Protein AF-A0A2S8BP55-F1 (afdb_monomer_lite)

Radius of gyration: 17.62 Å; chains: 1; bounding box: 55×50×45 Å

Structure (mmCIF, N/CA/C/O backbone):
data_AF-A0A2S8BP55-F1
#
_entry.id   AF-A0A2S8BP55-F1
#
loop_
_atom_site.group_PDB
_atom_site.id
_atom_site.type_symbol
_atom_site.label_atom_id
_atom_site.label_alt_id
_atom_site.label_comp_id
_atom_site.label_asym_id
_atom_site.label_entity_id
_atom_site.label_seq_id
_atom_site.pdbx_PDB_ins_code
_atom_site.Cartn_x
_atom_site.Cartn_y
_atom_site.Cartn_z
_atom_site.occupancy
_atom_site.B_iso_or_equiv
_atom_site.auth_seq_id
_atom_site.auth_comp_id
_atom_site.auth_asym_id
_atom_site.auth_atom_id
_atom_site.pdbx_PDB_model_num
ATOM 1 N N . MET A 1 1 ? 3.136 11.930 -10.584 1.00 48.22 1 MET A N 1
ATOM 2 C CA . MET A 1 1 ? 4.493 11.580 -11.061 1.00 48.22 1 MET A CA 1
ATOM 3 C C . MET A 1 1 ? 4.688 10.072 -10.884 1.00 48.22 1 MET A C 1
ATOM 5 O O . MET A 1 1 ? 4.538 9.587 -9.773 1.00 48.22 1 MET A O 1
ATOM 9 N N . LEU A 1 2 ? 4.927 9.296 -11.947 1.00 57.56 2 LEU A N 1
ATOM 10 C CA . LEU A 1 2 ? 4.967 7.819 -11.903 1.00 57.56 2 LEU A CA 1
ATOM 11 C C . LEU A 1 2 ? 6.289 7.229 -11.356 1.00 57.56 2 LEU A C 1
ATOM 13 O O . LEU A 1 2 ? 6.543 6.043 -11.554 1.00 57.56 2 LEU A O 1
ATOM 17 N N . ALA A 1 3 ? 7.105 8.031 -10.662 1.00 56.50 3 ALA A N 1
ATOM 18 C CA . ALA A 1 3 ? 8.465 7.674 -10.245 1.00 56.50 3 ALA A CA 1
ATOM 19 C C . ALA A 1 3 ? 9.308 7.132 -11.422 1.00 56.50 3 ALA A C 1
ATOM 21 O O . ALA A 1 3 ? 9.816 6.024 -11.363 1.00 56.50 3 ALA A O 1
ATOM 22 N N . GLY A 1 4 ? 9.368 7.874 -12.535 1.00 52.47 4 GLY A N 1
ATOM 23 C CA . GLY A 1 4 ? 10.176 7.507 -13.709 1.00 52.47 4 GLY A CA 1
ATOM 24 C C . GLY A 1 4 ? 9.526 6.542 -14.711 1.00 52.47 4 GLY A C 1
ATOM 25 O O . GLY A 1 4 ? 10.042 6.394 -15.816 1.00 52.47 4 GLY A O 1
ATOM 26 N N . LEU A 1 5 ? 8.369 5.934 -14.406 1.00 53.12 5 LEU A N 1
ATOM 27 C CA . LEU A 1 5 ? 7.711 5.038 -15.368 1.00 53.12 5 LEU A CA 1
ATOM 28 C C . LEU A 1 5 ? 7.072 5.826 -16.515 1.00 53.12 5 LEU A C 1
ATOM 30 O O . LEU A 1 5 ? 6.027 6.450 -16.344 1.00 53.12 5 LEU A O 1
ATOM 34 N N . GLN A 1 6 ? 7.683 5.723 -17.691 1.00 55.44 6 GLN A N 1
ATOM 35 C CA . GLN A 1 6 ? 7.101 6.145 -18.964 1.00 55.44 6 GLN A CA 1
ATOM 36 C C . GLN A 1 6 ? 6.059 5.112 -19.447 1.00 55.44 6 GLN A C 1
ATOM 38 O O . GLN A 1 6 ? 6.427 3.943 -19.643 1.00 55.44 6 GLN A O 1
ATOM 43 N N . PRO A 1 7 ? 4.771 5.484 -19.597 1.00 56.44 7 PRO A N 1
ATOM 44 C CA . PRO A 1 7 ? 3.680 4.574 -19.968 1.00 56.44 7 PRO A CA 1
ATOM 45 C C . PRO A 1 7 ? 3.935 3.763 -21.247 1.00 56.44 7 PRO A C 1
ATOM 47 O O . PRO A 1 7 ? 3.605 2.577 -21.309 1.00 56.44 7 PRO A O 1
ATOM 50 N N . GLU A 1 8 ? 4.577 4.376 -22.239 1.00 48.97 8 GLU A N 1
ATOM 51 C CA . GLU A 1 8 ? 4.916 3.810 -23.547 1.00 48.97 8 GLU A CA 1
ATOM 52 C C . GLU A 1 8 ? 5.856 2.592 -23.469 1.00 48.97 8 GLU A C 1
ATOM 54 O O . GLU A 1 8 ? 5.838 1.724 -24.349 1.00 48.97 8 GLU A O 1
ATOM 59 N N . HIS A 1 9 ? 6.621 2.462 -22.380 1.00 53.53 9 HIS A N 1
ATOM 60 C CA . HIS A 1 9 ? 7.614 1.400 -22.185 1.00 53.53 9 HIS A CA 1
ATOM 61 C C . HIS A 1 9 ? 7.166 0.303 -21.210 1.00 53.53 9 HIS A C 1
ATOM 63 O O . HIS A 1 9 ? 7.935 -0.612 -20.892 1.00 53.53 9 HIS A O 1
ATOM 69 N N . ILE A 1 10 ? 5.910 0.339 -20.754 1.00 57.50 10 ILE A N 1
ATOM 70 C CA . ILE A 1 10 ? 5.362 -0.655 -19.830 1.00 57.50 10 ILE A CA 1
ATOM 71 C C . ILE A 1 10 ? 4.846 -1.865 -20.616 1.00 57.50 10 ILE A C 1
ATOM 73 O O . ILE A 1 10 ? 3.867 -1.798 -21.359 1.00 57.50 10 ILE A O 1
ATOM 77 N N . ARG A 1 11 ? 5.472 -3.031 -20.416 1.00 56.06 11 ARG A N 1
ATOM 78 C CA . ARG A 1 11 ? 4.932 -4.312 -20.903 1.00 56.06 11 ARG A CA 1
ATOM 79 C C . ARG A 1 11 ? 4.302 -5.082 -19.737 1.00 56.06 11 ARG A C 1
ATOM 81 O O . ARG A 1 11 ? 5.044 -5.546 -18.861 1.00 56.06 11 ARG A O 1
ATOM 88 N N . PRO A 1 12 ? 2.967 -5.268 -19.706 1.00 54.12 12 PRO A N 1
ATOM 89 C CA . PRO A 1 12 ? 2.321 -6.039 -18.653 1.00 54.12 12 PRO A CA 1
ATOM 90 C C . PRO A 1 12 ? 2.771 -7.501 -18.725 1.00 54.12 12 PRO A C 1
ATOM 92 O O . PRO A 1 12 ? 2.648 -8.173 -19.751 1.00 54.12 12 PRO A O 1
ATOM 95 N N . ARG A 1 13 ? 3.315 -8.024 -17.622 1.00 54.38 13 ARG A N 1
ATOM 96 C CA . ARG A 1 13 ? 3.523 -9.462 -17.431 1.00 54.38 13 ARG A CA 1
ATOM 97 C C . ARG A 1 13 ? 2.650 -9.936 -16.285 1.00 54.38 13 ARG A C 1
ATOM 99 O O . ARG A 1 13 ? 2.398 -9.217 -15.324 1.00 54.38 13 ARG A O 1
ATOM 106 N N . ARG A 1 14 ? 2.267 -11.212 -16.344 1.00 52.66 14 ARG A N 1
ATOM 107 C CA . ARG A 1 14 ? 1.368 -11.865 -15.381 1.00 52.66 14 ARG A CA 1
ATOM 108 C C . ARG A 1 14 ? 1.779 -11.700 -13.911 1.00 52.66 14 ARG A C 1
ATOM 110 O O . ARG A 1 14 ? 0.945 -11.913 -13.055 1.00 52.66 14 ARG A O 1
ATOM 117 N N . ARG A 1 15 ? 3.030 -11.359 -13.580 1.00 53.94 15 ARG A N 1
ATOM 118 C CA . ARG A 1 15 ? 3.512 -11.220 -12.188 1.00 53.94 15 ARG A CA 1
ATOM 119 C C . ARG A 1 15 ? 4.195 -9.883 -11.861 1.00 53.94 15 ARG A C 1
ATOM 121 O O . ARG A 1 15 ? 4.590 -9.717 -10.717 1.00 53.94 15 ARG A O 1
ATOM 128 N N . ARG A 1 16 ? 4.417 -8.997 -12.842 1.00 52.88 16 ARG A N 1
ATOM 129 C CA . ARG A 1 16 ? 5.233 -7.769 -12.705 1.00 52.88 16 ARG A CA 1
ATOM 130 C C . ARG A 1 16 ? 5.084 -6.870 -13.928 1.00 52.88 16 ARG A C 1
ATOM 132 O O . ARG A 1 16 ? 4.740 -7.368 -15.002 1.00 52.88 16 ARG A O 1
ATOM 139 N N . LEU A 1 17 ? 5.404 -5.590 -13.794 1.00 56.81 17 LEU A N 1
ATOM 140 C CA . LEU A 1 17 ? 5.648 -4.731 -14.951 1.00 56.81 17 LEU A CA 1
ATOM 141 C C . LEU A 1 17 ? 7.149 -4.738 -15.240 1.00 56.81 17 LEU A C 1
ATOM 143 O O . LEU A 1 17 ? 7.968 -4.688 -14.324 1.00 56.81 17 LEU A O 1
ATOM 147 N N . LYS A 1 18 ? 7.511 -4.874 -16.515 1.00 56.75 18 LYS A N 1
ATOM 148 C CA . LYS A 1 18 ? 8.896 -4.720 -16.958 1.00 56.75 18 LYS A CA 1
ATOM 149 C C . LYS A 1 18 ? 9.006 -3.379 -17.661 1.00 56.75 18 LYS A C 1
ATOM 151 O O . LYS A 1 18 ? 8.308 -3.185 -18.658 1.00 56.75 18 LYS A O 1
ATOM 156 N N . HIS A 1 19 ? 9.876 -2.521 -17.151 1.00 56.41 19 HIS A N 1
ATOM 157 C CA . HIS A 1 19 ? 10.266 -1.281 -17.794 1.00 56.41 19 HIS A CA 1
ATOM 158 C C . HIS A 1 19 ? 11.581 -1.538 -18.547 1.00 56.41 19 HIS A C 1
ATOM 160 O O . HIS A 1 19 ? 12.533 -2.099 -18.002 1.00 56.41 19 HIS A O 1
ATOM 166 N N . LYS A 1 20 ? 11.609 -1.245 -19.849 1.00 50.84 20 LYS A N 1
ATOM 167 C CA . LYS A 1 20 ? 12.850 -1.229 -20.633 1.00 50.84 20 LYS A CA 1
ATOM 168 C C . LYS A 1 20 ? 13.208 0.235 -20.843 1.00 50.84 20 LYS A C 1
ATOM 170 O O . LYS A 1 20 ? 12.456 0.913 -21.536 1.00 50.84 20 LYS A O 1
ATOM 175 N N . GLN A 1 21 ? 14.321 0.691 -20.278 1.00 52.72 21 GLN A N 1
ATOM 176 C CA . GLN A 1 21 ? 14.893 1.961 -20.708 1.00 52.72 21 GLN A CA 1
ATOM 177 C C . GLN A 1 21 ? 15.523 1.787 -22.108 1.00 52.72 21 GLN A C 1
ATOM 179 O O . GLN A 1 21 ? 15.933 0.668 -22.443 1.00 52.72 21 GLN A O 1
ATOM 184 N N . PRO A 1 22 ? 15.543 2.838 -22.951 1.00 48.44 22 PRO A N 1
ATOM 185 C CA . PRO A 1 22 ? 16.148 2.799 -24.288 1.00 48.44 22 PRO A CA 1
ATOM 186 C C . PRO A 1 22 ? 17.640 2.431 -24.271 1.00 48.44 22 PRO A C 1
ATOM 188 O O . PRO A 1 22 ? 18.124 1.815 -25.216 1.00 48.44 22 PRO A O 1
ATOM 191 N N . GLU A 1 23 ? 18.330 2.739 -23.171 1.00 51.16 23 GLU A N 1
ATOM 192 C CA . GLU A 1 23 ? 19.735 2.438 -22.902 1.00 51.16 23 GLU A CA 1
ATOM 193 C C . GLU A 1 23 ? 19.869 2.071 -21.407 1.00 51.16 23 GLU A C 1
ATOM 195 O O . GLU A 1 23 ? 19.280 2.749 -20.566 1.00 51.16 23 GLU A O 1
ATOM 200 N N . GLY A 1 24 ? 20.554 0.967 -21.070 1.00 55.16 24 GLY A N 1
ATOM 201 C CA . GLY A 1 24 ? 20.751 0.502 -19.682 1.00 55.16 24 GLY A CA 1
ATOM 202 C C . GLY A 1 24 ? 20.038 -0.802 -19.272 1.00 55.16 24 GLY A C 1
ATOM 203 O O . GLY A 1 24 ? 19.414 -1.505 -20.077 1.00 55.16 24 GLY A O 1
ATOM 204 N N . ASP A 1 25 ? 20.179 -1.154 -17.989 1.00 58.84 25 ASP A N 1
ATOM 205 C CA . ASP A 1 25 ? 19.665 -2.395 -17.400 1.00 58.84 25 ASP A CA 1
ATOM 206 C C . ASP A 1 25 ? 18.129 -2.426 -17.272 1.00 58.84 25 ASP A C 1
ATOM 208 O O . ASP A 1 25 ? 17.429 -1.415 -17.258 1.00 58.84 25 ASP A O 1
ATOM 212 N N . LYS A 1 26 ? 17.561 -3.636 -17.204 1.00 65.94 26 LYS A N 1
ATOM 213 C CA . LYS A 1 26 ? 16.104 -3.843 -17.115 1.00 65.94 26 LYS A CA 1
ATOM 214 C C . LYS A 1 26 ? 15.605 -3.476 -15.718 1.00 65.94 26 LYS A C 1
ATOM 216 O O . LYS A 1 26 ? 16.005 -4.116 -14.754 1.00 65.94 26 LYS A O 1
ATOM 221 N N . GLU A 1 27 ? 14.629 -2.580 -15.634 1.00 72.31 27 GLU A N 1
ATOM 222 C CA . GLU A 1 27 ? 13.957 -2.246 -14.379 1.00 72.31 27 GLU A CA 1
ATOM 223 C C . GLU A 1 27 ? 12.649 -3.043 -14.221 1.00 72.31 27 GLU A C 1
ATOM 225 O O . GLU A 1 27 ? 11.853 -3.237 -15.155 1.00 72.31 27 GLU A O 1
ATOM 230 N N . PHE A 1 28 ? 12.437 -3.568 -13.021 1.00 76.50 28 PHE A N 1
ATOM 231 C CA . PHE A 1 28 ? 11.275 -4.349 -12.635 1.00 76.50 28 PHE A CA 1
ATOM 232 C C . PHE A 1 28 ? 10.455 -3.580 -11.617 1.00 76.50 28 PHE A C 1
ATOM 234 O O . PHE A 1 28 ? 10.975 -3.142 -10.599 1.00 76.50 28 PHE A O 1
ATOM 241 N N . VAL A 1 29 ? 9.147 -3.513 -11.853 1.00 81.12 29 VAL A N 1
ATOM 242 C CA . VAL A 1 29 ? 8.201 -2.944 -10.896 1.00 81.12 29 VAL A CA 1
ATOM 243 C C . VAL A 1 29 ? 7.313 -4.050 -10.362 1.00 81.12 29 VAL A C 1
ATOM 245 O O . VAL A 1 29 ? 6.661 -4.772 -11.133 1.00 81.12 29 VAL A O 1
ATOM 248 N N . THR A 1 30 ? 7.291 -4.180 -9.039 1.00 84.44 30 THR A N 1
ATOM 249 C CA . THR A 1 30 ? 6.433 -5.139 -8.343 1.00 84.44 30 THR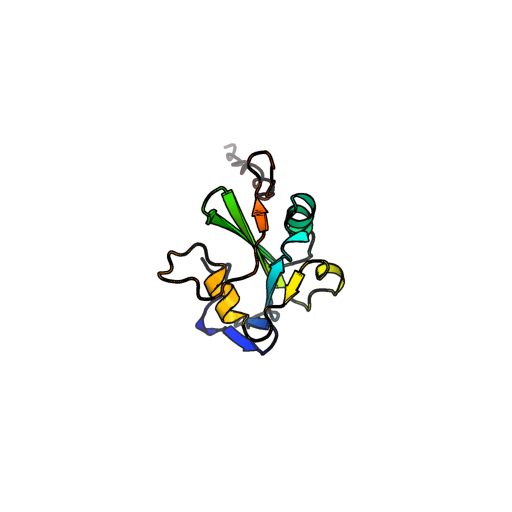 A CA 1
ATOM 250 C C . THR A 1 30 ? 5.649 -4.436 -7.243 1.00 84.44 30 THR A C 1
ATOM 252 O O . THR A 1 30 ? 6.228 -3.861 -6.327 1.00 84.44 30 THR A O 1
ATOM 255 N N . SER A 1 31 ? 4.325 -4.506 -7.342 1.00 86.75 31 SER A N 1
ATOM 256 C CA . SER A 1 31 ? 3.374 -3.985 -6.367 1.00 86.75 31 SER A CA 1
ATOM 257 C C . SER A 1 31 ? 2.792 -5.101 -5.504 1.00 86.75 31 SER A C 1
ATOM 259 O O . SER A 1 31 ? 2.394 -6.165 -6.011 1.00 86.75 31 SER A O 1
ATOM 261 N N . PHE A 1 32 ? 2.685 -4.807 -4.216 1.00 88.94 32 PHE A N 1
ATOM 262 C CA . PHE A 1 32 ? 2.096 -5.643 -3.182 1.00 88.94 32 PHE A CA 1
ATOM 263 C C . PHE A 1 32 ? 1.056 -4.839 -2.403 1.00 88.94 32 PHE A C 1
ATOM 265 O O . PHE A 1 32 ? 1.089 -3.608 -2.394 1.00 88.94 32 PHE A O 1
ATOM 272 N N . TRP A 1 33 ? 0.140 -5.547 -1.754 1.00 91.31 33 TRP A N 1
ATOM 273 C CA . TRP A 1 33 ? -0.677 -4.995 -0.677 1.00 91.31 33 TRP A CA 1
ATOM 274 C C . TRP A 1 33 ? -0.282 -5.670 0.638 1.00 91.31 33 TRP A C 1
ATOM 276 O O . TRP A 1 33 ? 0.113 -6.838 0.628 1.00 91.31 33 TRP A O 1
ATOM 286 N N . VAL A 1 34 ? -0.340 -4.931 1.739 1.00 92.44 34 VAL A N 1
ATOM 287 C CA . VAL A 1 34 ? 0.035 -5.428 3.071 1.00 92.44 34 VAL A CA 1
ATOM 288 C C . VAL A 1 34 ? -1.169 -6.146 3.680 1.00 92.44 34 VAL A C 1
ATOM 290 O O . VAL A 1 34 ? -2.274 -5.604 3.639 1.00 92.44 34 VAL A O 1
ATOM 293 N N . SER A 1 35 ? -0.993 -7.366 4.200 1.00 92.75 35 SER A N 1
ATOM 294 C CA . SER A 1 35 ? -2.066 -8.076 4.916 1.00 92.75 35 SER A CA 1
ATOM 295 C C . SER A 1 35 ? -2.621 -7.197 6.038 1.00 92.75 35 SER A C 1
ATOM 297 O O . SER A 1 35 ? -1.830 -6.513 6.679 1.00 92.75 35 SER A O 1
ATOM 299 N N . PRO A 1 36 ? -3.923 -7.242 6.374 1.00 94.06 36 PRO A N 1
ATOM 300 C CA . PRO A 1 36 ? -4.480 -6.309 7.349 1.00 94.06 36 PRO A CA 1
ATOM 301 C C . PRO A 1 36 ? -3.831 -6.450 8.730 1.00 94.06 36 PRO A C 1
ATOM 303 O O . PRO A 1 36 ? -3.547 -5.445 9.370 1.00 94.06 36 PRO A O 1
ATOM 306 N N . SER A 1 37 ? -3.523 -7.682 9.149 1.00 93.44 37 SER A N 1
ATOM 307 C CA . SER A 1 37 ? -2.816 -7.985 10.403 1.00 93.44 37 SER A CA 1
ATOM 308 C C . SER A 1 37 ? -1.388 -7.444 10.454 1.00 93.44 37 SER A C 1
ATOM 310 O O . SER A 1 37 ? -0.878 -7.203 11.540 1.00 93.44 37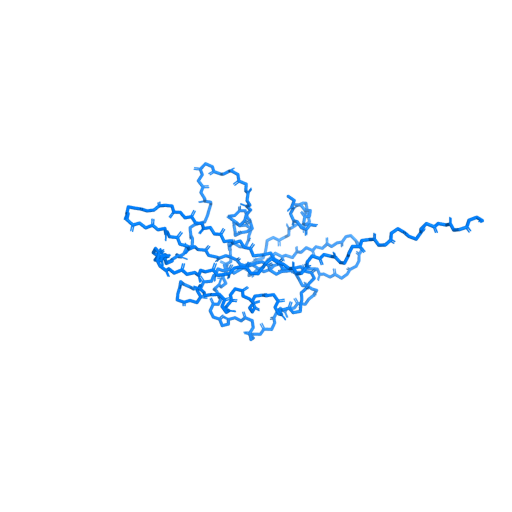 SER A O 1
ATOM 312 N N . ASP A 1 38 ? -0.771 -7.245 9.291 1.00 93.69 38 ASP A N 1
ATOM 313 C CA . ASP A 1 38 ? 0.613 -6.799 9.147 1.00 93.69 38 ASP A CA 1
ATOM 314 C C . ASP A 1 38 ? 0.685 -5.291 8.846 1.00 93.69 38 ASP A C 1
ATOM 316 O O . ASP A 1 38 ? 1.757 -4.745 8.616 1.00 93.69 38 ASP A O 1
ATOM 320 N N . ILE A 1 39 ? -0.443 -4.567 8.849 1.00 93.81 39 ILE A N 1
ATOM 321 C CA . ILE A 1 39 ? -0.423 -3.100 8.802 1.00 93.81 39 ILE A CA 1
ATOM 322 C C . ILE A 1 39 ? -0.062 -2.614 10.204 1.00 93.81 39 ILE A C 1
ATOM 324 O O . ILE A 1 39 ? -0.944 -2.349 11.013 1.00 93.81 39 ILE A O 1
ATOM 328 N N . THR A 1 40 ? 1.229 -2.534 10.505 1.00 93.12 40 THR A N 1
ATOM 329 C CA . THR A 1 40 ? 1.769 -2.043 11.781 1.00 93.12 40 THR A CA 1
ATOM 330 C C . THR A 1 40 ? 2.873 -1.025 11.519 1.00 93.12 40 THR A C 1
ATOM 332 O O . THR A 1 40 ? 3.465 -1.029 10.439 1.00 93.12 40 THR A O 1
ATOM 335 N N . SER A 1 41 ? 3.176 -0.166 12.495 1.00 92.69 41 SER A N 1
ATOM 336 C CA . SER A 1 41 ? 4.270 0.811 12.382 1.00 92.69 41 SER A CA 1
ATOM 337 C C . SER A 1 41 ? 5.608 0.133 12.065 1.00 92.69 41 SER A C 1
ATOM 339 O O . SER A 1 41 ? 6.344 0.600 11.204 1.00 92.69 41 SER A O 1
ATOM 341 N N . GLU A 1 42 ? 5.880 -1.012 12.699 1.00 90.88 42 GLU A N 1
ATOM 342 C CA . GLU A 1 42 ? 7.083 -1.816 12.464 1.00 90.88 42 GLU A CA 1
ATOM 343 C C . GLU A 1 42 ? 7.142 -2.335 11.024 1.00 90.88 42 GLU A C 1
ATOM 345 O O . GLU A 1 42 ? 8.143 -2.158 10.334 1.00 90.88 42 GLU A O 1
ATOM 350 N N . THR A 1 43 ? 6.054 -2.932 10.530 1.00 90.81 43 THR A N 1
ATOM 351 C CA . THR A 1 43 ? 6.024 -3.433 9.153 1.00 90.81 43 THR A CA 1
ATOM 352 C C . THR A 1 43 ? 6.171 -2.296 8.148 1.00 90.81 43 THR A C 1
ATOM 354 O O . THR A 1 43 ? 6.887 -2.457 7.165 1.00 90.81 43 THR A O 1
ATOM 357 N N . LEU A 1 44 ? 5.520 -1.149 8.378 1.00 91.06 44 LEU A N 1
ATOM 358 C CA . LEU A 1 44 ? 5.614 0.016 7.493 1.00 91.06 44 LEU A CA 1
ATOM 359 C C . LEU A 1 44 ? 7.018 0.633 7.467 1.00 91.06 44 LEU A C 1
ATOM 361 O O . LEU A 1 44 ? 7.402 1.172 6.429 1.00 91.06 44 LEU A O 1
ATOM 365 N N . ASP A 1 45 ? 7.775 0.529 8.559 1.00 89.69 45 ASP A N 1
ATOM 366 C CA . ASP A 1 45 ? 9.192 0.898 8.618 1.00 89.69 45 ASP A CA 1
ATOM 367 C C . ASP A 1 45 ? 10.062 -0.076 7.812 1.00 89.69 45 ASP A C 1
ATOM 369 O O . ASP A 1 45 ? 10.758 0.330 6.880 1.00 89.69 45 ASP A O 1
ATOM 373 N N . GLN A 1 46 ? 9.887 -1.380 8.037 1.00 88.56 46 GLN A N 1
ATOM 374 C CA . GLN A 1 46 ? 10.617 -2.437 7.325 1.00 88.56 46 GLN A CA 1
ATOM 375 C C . GLN A 1 46 ? 10.392 -2.431 5.803 1.00 88.56 46 GLN A C 1
ATOM 377 O O . GLN A 1 46 ? 11.214 -2.950 5.042 1.00 88.56 46 GLN A O 1
ATOM 382 N N . LEU A 1 47 ? 9.298 -1.831 5.308 1.00 88.69 47 LEU A N 1
ATOM 383 C CA . LEU A 1 47 ? 9.067 -1.684 3.866 1.00 88.69 47 LEU A CA 1
ATOM 384 C C . LEU A 1 47 ? 10.212 -0.949 3.158 1.00 88.69 47 LEU A C 1
ATOM 386 O O . LEU A 1 47 ? 10.428 -1.201 1.968 1.00 88.69 47 LEU A O 1
ATOM 390 N N . TRP A 1 48 ? 10.923 -0.062 3.855 1.00 86.69 48 TRP A N 1
ATOM 391 C CA . TRP A 1 48 ? 12.002 0.751 3.296 1.00 86.69 48 TRP A CA 1
ATOM 392 C C . TRP A 1 48 ? 13.362 0.042 3.264 1.00 86.69 48 TRP A C 1
ATOM 394 O O . TRP A 1 48 ? 14.219 0.454 2.486 1.00 86.69 48 TRP A O 1
ATOM 404 N N . ASP A 1 49 ? 13.535 -1.061 3.998 1.00 85.25 49 ASP A N 1
ATOM 405 C CA . ASP A 1 49 ? 14.811 -1.794 4.113 1.00 85.25 49 ASP A CA 1
ATOM 406 C C . ASP A 1 49 ? 15.191 -2.584 2.850 1.00 85.25 49 ASP A C 1
ATOM 408 O O . ASP A 1 49 ? 16.291 -3.130 2.722 1.00 85.25 49 ASP A O 1
ATOM 412 N N . SER A 1 50 ? 14.267 -2.690 1.895 1.00 82.00 50 SER A N 1
ATOM 413 C CA . SER A 1 50 ? 14.494 -3.439 0.664 1.00 82.00 50 SER A CA 1
ATOM 414 C C . SER A 1 50 ? 15.456 -2.703 -0.272 1.00 82.00 50 SER A C 1
ATOM 416 O O . SER A 1 50 ? 15.151 -1.607 -0.742 1.00 82.00 50 SER A O 1
ATOM 418 N N . ASP A 1 51 ? 16.558 -3.369 -0.636 1.00 80.06 51 ASP A N 1
ATOM 419 C CA . ASP A 1 51 ? 17.519 -2.912 -1.651 1.00 80.06 51 ASP A CA 1
ATOM 420 C C . ASP A 1 51 ? 16.843 -2.766 -3.028 1.00 80.06 51 ASP A C 1
ATOM 422 O O . ASP A 1 51 ? 16.624 -3.733 -3.772 1.00 80.06 51 ASP A O 1
ATOM 426 N N . THR A 1 52 ? 16.401 -1.543 -3.310 1.00 82.94 52 THR A N 1
ATOM 427 C CA . THR A 1 52 ? 15.536 -1.180 -4.432 1.00 82.94 52 THR A CA 1
ATOM 428 C C . THR A 1 52 ? 15.923 0.199 -4.952 1.00 82.94 52 THR A C 1
ATOM 430 O O . THR A 1 52 ? 16.393 1.053 -4.208 1.00 82.94 52 THR A O 1
ATOM 433 N N . THR A 1 53 ? 15.732 0.431 -6.251 1.00 83.38 53 THR A N 1
ATOM 434 C CA . THR A 1 53 ? 16.021 1.732 -6.874 1.00 83.38 53 THR A CA 1
ATOM 435 C C . THR A 1 53 ? 15.017 2.796 -6.443 1.00 83.38 53 THR A C 1
ATOM 437 O O . THR A 1 53 ? 15.361 3.971 -6.351 1.00 83.38 53 THR A O 1
ATOM 440 N N . ALA A 1 54 ? 13.777 2.389 -6.164 1.00 84.88 54 ALA A N 1
ATOM 441 C CA . ALA A 1 54 ? 12.766 3.234 -5.548 1.00 84.88 54 ALA A CA 1
ATOM 442 C C . ALA A 1 54 ? 11.716 2.393 -4.812 1.00 84.88 54 ALA A C 1
ATOM 444 O O . ALA A 1 54 ? 11.205 1.402 -5.347 1.00 84.88 54 ALA A O 1
ATOM 445 N N . THR A 1 55 ? 11.309 2.872 -3.639 1.00 87.62 55 THR A N 1
ATOM 446 C CA . THR A 1 55 ? 10.178 2.344 -2.871 1.00 87.62 55 THR A CA 1
ATOM 447 C C . THR A 1 55 ? 9.076 3.388 -2.828 1.00 87.62 55 THR A C 1
ATOM 449 O O . THR A 1 55 ? 9.313 4.563 -2.563 1.00 87.62 55 THR A O 1
ATOM 452 N N . VAL A 1 56 ? 7.851 2.970 -3.126 1.00 88.12 56 VAL A N 1
ATOM 453 C CA . VAL A 1 56 ? 6.663 3.813 -3.004 1.00 88.12 56 VAL A CA 1
ATOM 454 C C . VAL A 1 56 ? 5.675 3.103 -2.104 1.00 88.12 56 VAL A C 1
ATOM 456 O O . VAL A 1 56 ? 5.102 2.089 -2.501 1.00 88.12 56 VAL A O 1
ATOM 459 N N . VAL A 1 57 ? 5.470 3.656 -0.915 1.00 89.50 57 VAL A N 1
ATOM 460 C CA . VAL A 1 57 ? 4.434 3.224 0.021 1.00 89.50 57 VAL A CA 1
ATOM 461 C C . VAL A 1 57 ? 3.209 4.109 -0.171 1.00 89.50 57 VAL A C 1
ATOM 463 O O . VAL A 1 57 ? 3.307 5.324 -0.335 1.00 89.50 57 VAL A O 1
ATOM 466 N N . THR A 1 58 ? 2.034 3.497 -0.203 1.00 89.94 58 THR A N 1
ATOM 467 C CA . THR A 1 58 ? 0.758 4.209 -0.242 1.00 89.94 58 THR A CA 1
ATOM 468 C C . THR A 1 58 ? -0.073 3.720 0.920 1.00 89.94 58 THR A C 1
ATOM 470 O O . THR A 1 58 ? -0.387 2.536 0.982 1.00 89.94 58 THR A O 1
ATOM 473 N N . VAL A 1 59 ? -0.443 4.628 1.817 1.00 90.62 59 VAL A N 1
ATOM 474 C CA . VAL A 1 59 ? -1.384 4.361 2.906 1.00 90.62 59 VAL A CA 1
ATOM 475 C C . VAL A 1 59 ? -2.679 5.082 2.578 1.00 90.62 59 VAL A C 1
ATOM 477 O O . VAL A 1 59 ? -2.673 6.258 2.212 1.00 90.62 59 VAL A O 1
ATOM 480 N N . ARG A 1 60 ? -3.795 4.364 2.656 1.00 90.88 60 ARG A N 1
ATOM 481 C CA . ARG A 1 60 ? -5.126 4.908 2.407 1.00 90.88 60 ARG A CA 1
ATOM 482 C C . ARG A 1 60 ? -5.956 4.761 3.664 1.00 90.88 60 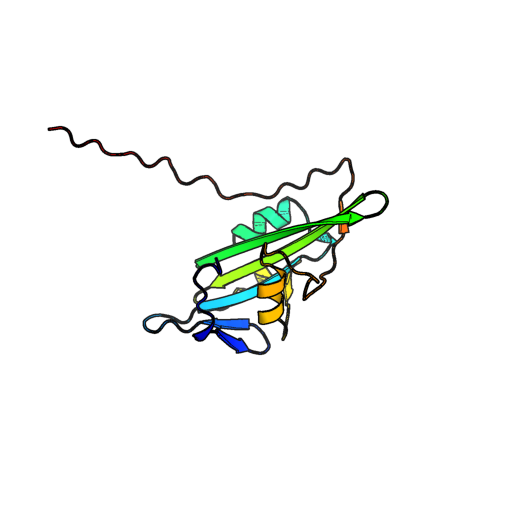ARG A C 1
ATOM 484 O O . ARG A 1 60 ? -6.109 3.656 4.177 1.00 90.88 60 ARG A O 1
ATOM 491 N N . LEU A 1 61 ? -6.530 5.882 4.076 1.00 90.38 61 LEU A N 1
ATOM 492 C CA . LEU A 1 61 ? -7.485 5.980 5.166 1.00 90.38 61 LEU A CA 1
ATOM 493 C C . LEU A 1 61 ? -8.870 6.210 4.563 1.00 90.38 61 LEU A C 1
ATOM 495 O O . LEU A 1 61 ? -9.049 7.113 3.741 1.00 90.38 61 LEU A O 1
ATOM 499 N N . ILE A 1 62 ? -9.832 5.365 4.922 1.00 88.56 62 ILE A N 1
ATOM 500 C CA . ILE A 1 62 ? -11.221 5.472 4.473 1.00 88.56 62 ILE A CA 1
ATOM 501 C C . ILE A 1 62 ? -12.107 5.612 5.712 1.00 88.56 62 ILE A C 1
ATOM 503 O O . ILE A 1 62 ? -12.131 4.694 6.532 1.00 88.56 62 ILE A O 1
ATOM 507 N N . PRO A 1 63 ? -12.871 6.707 5.857 1.00 89.25 63 PRO A N 1
ATOM 508 C CA . PRO A 1 63 ? -13.808 6.826 6.965 1.00 89.25 63 PRO A CA 1
ATOM 509 C C . PRO A 1 63 ? -14.911 5.764 6.844 1.00 89.25 63 PRO A C 1
ATOM 511 O O . PRO A 1 63 ? -15.510 5.575 5.779 1.00 89.25 63 PRO A O 1
ATOM 514 N N . ARG A 1 64 ? -15.198 5.075 7.949 1.00 86.50 64 ARG A N 1
ATOM 515 C CA . ARG A 1 64 ? -16.299 4.118 8.109 1.00 86.50 64 ARG A CA 1
ATOM 516 C C . ARG A 1 64 ? -17.210 4.581 9.247 1.00 86.50 64 ARG A C 1
ATOM 518 O O . ARG A 1 64 ? -16.884 5.489 10.006 1.00 86.50 64 ARG A O 1
ATOM 525 N N . ARG A 1 65 ? -18.402 3.987 9.362 1.00 83.31 65 ARG A N 1
ATOM 526 C CA . ARG A 1 65 ? -19.294 4.290 10.491 1.00 83.31 65 ARG A CA 1
ATOM 527 C C . ARG A 1 65 ? -18.645 3.769 11.776 1.00 83.31 65 ARG A C 1
ATOM 529 O O . ARG A 1 65 ? -18.593 2.560 11.955 1.00 83.31 65 ARG A O 1
ATOM 536 N N . GLY A 1 66 ? -18.174 4.677 12.631 1.00 80.00 66 GLY A N 1
ATOM 537 C CA . GLY A 1 66 ? -17.555 4.342 13.918 1.00 80.00 66 GLY A CA 1
ATOM 538 C C . GLY A 1 66 ? -16.049 4.066 13.870 1.00 80.00 66 GLY A C 1
ATOM 539 O O . GLY A 1 66 ? -15.540 3.455 14.799 1.00 80.00 66 GLY A O 1
ATOM 540 N N . GLY A 1 67 ? -15.342 4.473 12.807 1.00 87.62 67 GLY A N 1
ATOM 541 C CA . GLY A 1 67 ? -13.887 4.325 12.754 1.00 87.62 67 GLY A CA 1
ATOM 542 C C . GLY A 1 67 ? -13.264 4.684 11.408 1.00 87.62 67 GLY A C 1
ATOM 543 O O . GLY A 1 67 ? -13.932 5.177 10.494 1.00 87.62 67 GLY A O 1
ATOM 544 N N . THR A 1 68 ? -11.969 4.409 11.281 1.00 92.69 68 THR A N 1
ATOM 545 C CA . THR A 1 68 ? -11.208 4.590 10.040 1.00 92.69 68 THR A CA 1
ATOM 546 C C . THR A 1 68 ? -10.668 3.245 9.586 1.00 92.69 68 THR A C 1
ATOM 548 O O . THR A 1 68 ? -9.992 2.568 10.343 1.00 92.69 68 THR A O 1
ATOM 551 N N . GLU A 1 69 ? -10.924 2.857 8.342 1.00 93.31 69 GLU A N 1
ATOM 552 C CA . GLU A 1 69 ? -10.279 1.690 7.740 1.00 93.31 69 GLU A CA 1
ATOM 553 C C . GLU A 1 69 ? -8.941 2.117 7.130 1.00 93.31 69 GLU A C 1
ATOM 555 O O . GLU A 1 69 ? -8.885 3.064 6.337 1.00 93.31 69 GLU A O 1
ATOM 560 N N . VAL A 1 70 ? -7.869 1.403 7.470 1.00 94.12 70 VAL A N 1
ATOM 561 C CA . VAL A 1 70 ? -6.535 1.586 6.900 1.00 94.12 70 VAL A CA 1
ATOM 562 C C . VAL A 1 70 ? -6.181 0.435 5.963 1.00 94.12 70 VAL A C 1
ATOM 564 O O . VAL A 1 70 ? -6.358 -0.741 6.277 1.00 94.12 70 VAL A O 1
ATOM 567 N N . SER A 1 71 ? -5.651 0.782 4.792 1.00 93.31 71 SER A N 1
ATOM 568 C CA . SER A 1 71 ? -5.081 -0.159 3.822 1.00 93.31 71 SER A CA 1
ATOM 569 C C . SER A 1 71 ? -3.746 0.366 3.300 1.00 93.31 71 SER A C 1
ATOM 571 O O . SER A 1 71 ? -3.547 1.579 3.194 1.00 93.31 71 SER A O 1
ATOM 573 N N . ALA A 1 72 ? -2.828 -0.544 2.970 1.00 92.31 72 ALA A N 1
ATOM 574 C CA . ALA A 1 72 ? -1.485 -0.183 2.535 1.00 92.31 72 ALA A CA 1
ATOM 575 C C . ALA A 1 72 ? -1.030 -0.961 1.292 1.00 92.31 72 ALA A C 1
ATOM 577 O O . ALA A 1 72 ? -1.294 -2.157 1.128 1.00 92.31 72 ALA A O 1
ATOM 578 N N . TRP A 1 73 ? -0.298 -0.262 0.427 1.00 91.88 73 TRP A N 1
ATOM 579 C CA . TRP A 1 73 ? 0.400 -0.802 -0.734 1.00 91.88 73 TRP A CA 1
ATOM 580 C C . TRP A 1 73 ? 1.875 -0.455 -0.650 1.00 91.88 73 TRP A C 1
ATOM 582 O O . TRP A 1 73 ? 2.243 0.625 -0.190 1.00 91.88 73 TRP A O 1
ATOM 592 N N . VAL A 1 74 ? 2.701 -1.323 -1.221 1.00 89.94 74 VAL A N 1
ATOM 593 C CA . VAL A 1 74 ? 4.095 -1.009 -1.516 1.00 89.94 74 VAL A CA 1
ATOM 594 C C . VAL A 1 74 ? 4.405 -1.352 -2.961 1.00 89.94 74 VAL A C 1
ATOM 596 O O . VAL A 1 74 ? 3.952 -2.364 -3.507 1.00 89.94 74 VAL A O 1
ATOM 599 N N . ARG A 1 75 ? 5.167 -0.482 -3.609 1.00 88.88 75 ARG A N 1
ATOM 600 C CA . ARG A 1 75 ? 5.681 -0.676 -4.956 1.00 88.88 75 ARG A CA 1
ATOM 601 C C . ARG A 1 75 ? 7.186 -0.503 -4.936 1.00 88.88 75 ARG A C 1
ATOM 603 O O . ARG A 1 75 ? 7.679 0.591 -4.687 1.00 88.88 75 ARG A 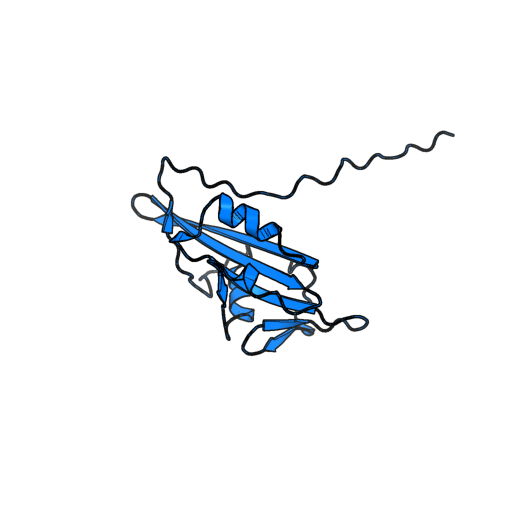O 1
ATOM 610 N N . TYR A 1 76 ? 7.867 -1.575 -5.299 1.00 87.19 76 TYR A N 1
ATOM 611 C CA . TYR A 1 76 ? 9.310 -1.611 -5.444 1.00 87.19 76 TYR A CA 1
ATOM 612 C C . TYR A 1 76 ? 9.704 -1.512 -6.909 1.00 87.19 76 TYR A C 1
ATOM 614 O O . TYR A 1 76 ? 9.114 -2.189 -7.763 1.00 87.19 76 TYR A O 1
ATOM 622 N N . HIS A 1 77 ? 10.720 -0.703 -7.167 1.00 86.31 77 HIS A N 1
ATOM 623 C CA . HIS A 1 77 ? 11.462 -0.647 -8.416 1.00 86.31 77 HIS A CA 1
ATOM 624 C C . HIS A 1 77 ? 12.828 -1.279 -8.170 1.00 86.31 77 HIS A C 1
ATOM 626 O O . HIS A 1 77 ? 13.485 -0.974 -7.180 1.00 86.31 77 HIS A O 1
ATOM 632 N N . SER A 1 78 ? 13.235 -2.227 -9.005 1.00 82.56 78 SER A N 1
ATOM 633 C CA . SER A 1 78 ? 14.495 -2.947 -8.812 1.00 82.56 78 SER A CA 1
ATOM 634 C C . SER A 1 78 ? 15.107 -3.356 -10.146 1.00 82.56 78 SER A C 1
ATOM 636 O O . SER A 1 78 ? 14.396 -3.724 -11.079 1.00 82.56 78 SER A O 1
ATOM 638 N N . SER A 1 79 ? 16.436 -3.376 -10.234 1.00 78.19 79 SER A N 1
ATOM 639 C CA . SER A 1 79 ? 17.174 -3.909 -11.394 1.00 78.19 79 SER A CA 1
ATOM 640 C C . SER A 1 79 ? 17.136 -5.447 -11.472 1.00 78.19 79 SER A C 1
ATOM 642 O O . SER A 1 79 ? 17.348 -6.048 -12.526 1.00 78.19 79 SER A O 1
ATOM 644 N N . GLY A 1 80 ? 16.809 -6.110 -10.356 1.00 74.25 80 GLY A N 1
ATOM 645 C CA . GLY A 1 80 ? 16.729 -7.566 -10.219 1.00 74.25 80 GLY A CA 1
ATOM 646 C C . GLY A 1 80 ? 15.376 -8.075 -9.716 1.00 74.25 80 GLY A C 1
ATOM 647 O O . GLY A 1 80 ? 14.413 -7.327 -9.546 1.00 74.25 80 GLY A O 1
ATOM 648 N N . ARG A 1 81 ? 15.278 -9.389 -9.474 1.00 69.75 81 ARG A N 1
ATOM 649 C CA . ARG A 1 81 ? 14.112 -9.980 -8.793 1.00 69.75 81 ARG A CA 1
ATOM 650 C C . ARG A 1 81 ? 14.249 -9.730 -7.293 1.00 69.75 81 ARG A C 1
ATOM 652 O O . ARG A 1 81 ? 15.265 -10.108 -6.724 1.00 69.75 81 ARG A O 1
ATOM 659 N N . LEU A 1 82 ? 13.202 -9.193 -6.669 1.00 75.12 82 LEU A N 1
ATOM 660 C CA . LEU A 1 82 ? 13.123 -9.085 -5.210 1.00 75.12 82 LEU A CA 1
ATOM 661 C C . LEU A 1 82 ? 13.297 -10.457 -4.554 1.00 75.12 82 LEU A C 1
ATOM 663 O O . LEU A 1 82 ? 12.726 -11.451 -5.035 1.00 75.12 82 LEU A O 1
ATOM 667 N N . ARG A 1 83 ? 14.061 -10.487 -3.460 1.00 72.94 83 ARG A N 1
ATOM 668 C CA . ARG A 1 83 ? 14.288 -11.700 -2.674 1.00 72.94 83 ARG A CA 1
ATOM 669 C C . ARG A 1 83 ? 12.995 -12.151 -1.975 1.00 72.94 83 ARG A C 1
ATOM 671 O O . ARG A 1 83 ? 12.002 -11.417 -1.968 1.00 72.94 83 ARG A O 1
ATOM 678 N N . LYS A 1 84 ? 12.954 -13.397 -1.490 1.00 66.94 84 LYS A N 1
ATOM 679 C CA . LYS A 1 84 ? 11.724 -13.975 -0.913 1.00 66.94 84 LYS A CA 1
ATOM 680 C C . LYS A 1 84 ? 11.403 -13.418 0.468 1.00 66.94 84 LYS A C 1
ATOM 682 O O . LYS A 1 84 ? 10.242 -13.396 0.853 1.00 66.94 84 LYS A O 1
ATOM 687 N N . GLU A 1 85 ? 12.425 -12.962 1.173 1.00 65.06 85 GLU A N 1
ATOM 688 C CA . GLU A 1 85 ? 12.369 -12.468 2.547 1.00 65.06 85 GLU A CA 1
ATOM 689 C C . GLU A 1 85 ? 11.543 -11.176 2.636 1.00 65.06 85 GLU A C 1
ATOM 691 O O . GLU A 1 85 ? 10.888 -10.933 3.638 1.00 65.06 85 GLU A O 1
ATOM 696 N N . VAL A 1 86 ? 11.443 -10.431 1.529 1.00 65.00 86 VAL A N 1
ATOM 697 C CA . VAL A 1 86 ? 10.583 -9.244 1.380 1.00 65.00 86 VAL A CA 1
ATOM 698 C C . VAL A 1 86 ? 9.083 -9.602 1.426 1.00 65.00 86 VAL A C 1
ATOM 700 O O . VAL A 1 86 ? 8.241 -8.721 1.386 1.00 65.00 86 VAL A O 1
ATOM 703 N N . TRP A 1 87 ? 8.689 -10.883 1.414 1.00 68.69 87 TRP A N 1
ATOM 704 C CA . TRP A 1 87 ? 7.282 -11.276 1.215 1.00 68.69 87 TRP A CA 1
ATOM 705 C C . TRP A 1 87 ? 6.489 -11.514 2.503 1.00 68.69 87 TRP A C 1
ATOM 707 O O . TRP A 1 87 ? 5.286 -11.756 2.404 1.00 68.69 87 TRP A O 1
ATOM 717 N N . ALA A 1 88 ? 7.115 -11.485 3.683 1.00 76.31 88 ALA A N 1
ATOM 718 C CA . ALA A 1 88 ? 6.383 -11.646 4.938 1.00 76.31 88 ALA A CA 1
ATOM 719 C C . ALA A 1 88 ? 5.346 -10.516 5.077 1.00 76.31 88 ALA A C 1
ATOM 721 O O . ALA A 1 88 ? 5.674 -9.345 4.930 1.00 76.31 88 ALA A O 1
ATOM 722 N N . GLY A 1 89 ? 4.073 -10.883 5.232 1.00 77.62 89 GLY A N 1
ATOM 723 C CA . GLY A 1 89 ? 2.951 -9.942 5.282 1.00 77.62 89 GLY A CA 1
ATOM 724 C C . GLY A 1 89 ? 2.628 -9.183 3.988 1.00 77.62 89 GLY A C 1
ATOM 725 O O . GLY A 1 89 ? 1.692 -8.382 3.962 1.00 77.62 89 GLY A O 1
ATOM 726 N N . LEU A 1 90 ? 3.334 -9.458 2.882 1.00 88.00 90 LEU A N 1
ATOM 727 C CA . LEU A 1 90 ? 3.092 -8.828 1.584 1.00 88.00 90 LEU A CA 1
ATOM 728 C C . LEU A 1 90 ? 2.427 -9.771 0.588 1.00 88.00 90 LEU A C 1
ATOM 730 O O . LEU A 1 90 ? 2.935 -10.828 0.207 1.00 88.00 90 LEU A O 1
ATOM 734 N N . ASN A 1 91 ? 1.324 -9.304 0.025 1.00 87.25 91 ASN A N 1
ATOM 735 C CA . ASN A 1 91 ? 0.519 -10.066 -0.905 1.00 87.25 91 ASN A CA 1
ATOM 736 C C . ASN A 1 91 ? 0.699 -9.560 -2.335 1.00 87.25 91 ASN A C 1
ATOM 738 O O . ASN A 1 91 ? 0.450 -8.400 -2.677 1.00 87.25 91 ASN A O 1
ATOM 742 N N . ARG A 1 92 ? 1.119 -10.465 -3.222 1.00 81.56 92 ARG A N 1
ATOM 743 C CA . ARG A 1 92 ? 1.369 -10.150 -4.634 1.00 81.56 92 ARG A CA 1
ATOM 744 C C . ARG A 1 92 ? 0.071 -9.881 -5.386 1.00 81.56 92 ARG A C 1
ATOM 746 O O . ARG A 1 92 ? -0.792 -10.749 -5.487 1.00 81.56 92 ARG A O 1
ATOM 753 N N . LEU A 1 93 ? 0.015 -8.758 -6.098 1.00 75.19 93 LEU A N 1
ATOM 754 C CA . LEU A 1 93 ? -1.070 -8.442 -7.036 1.00 75.19 93 LEU A CA 1
ATOM 755 C C . LEU A 1 93 ? -0.838 -9.107 -8.401 1.00 75.19 93 LEU A C 1
ATOM 757 O O . LEU A 1 93 ? -0.659 -8.442 -9.424 1.00 75.19 93 LEU A O 1
ATOM 761 N N . THR A 1 94 ? -0.751 -10.438 -8.421 1.00 68.69 94 THR A N 1
ATOM 762 C CA . THR A 1 94 ? -0.480 -11.224 -9.637 1.00 68.69 94 THR A CA 1
ATOM 763 C C . THR A 1 94 ? -1.544 -10.941 -10.705 1.00 68.69 94 THR A C 1
ATOM 765 O O . THR A 1 94 ? -2.736 -10.950 -10.432 1.00 68.69 94 THR A O 1
ATOM 768 N N . GLY A 1 95 ? -1.120 -10.640 -11.932 1.00 63.94 95 GLY A N 1
ATOM 769 C CA . GLY A 1 95 ? -1.985 -10.337 -13.077 1.00 63.94 95 GLY A CA 1
ATOM 770 C C . GLY A 1 95 ? -2.620 -8.946 -13.044 1.00 63.94 95 GLY A C 1
ATOM 771 O O . GLY A 1 95 ? -3.128 -8.496 -14.063 1.00 63.94 95 GLY A O 1
ATOM 772 N N . ARG A 1 96 ? -2.539 -8.244 -11.909 1.00 71.00 96 ARG A N 1
ATOM 773 C CA . ARG A 1 96 ? -3.176 -6.942 -11.665 1.00 71.00 96 ARG A CA 1
ATOM 774 C C . ARG A 1 96 ? -2.171 -5.819 -11.419 1.00 71.00 96 ARG A C 1
ATOM 776 O O . ARG A 1 96 ? -2.547 -4.766 -10.941 1.00 71.00 96 ARG A O 1
ATOM 783 N N . GLN A 1 97 ? -0.901 -6.019 -11.761 1.00 75.31 97 GLN A N 1
ATOM 784 C CA . GLN A 1 97 ? 0.186 -5.079 -11.455 1.00 75.31 97 GLN A CA 1
ATOM 785 C C . GLN A 1 97 ? -0.005 -3.685 -12.078 1.00 75.31 97 GLN A C 1
ATOM 787 O O . GLN A 1 97 ? 0.309 -2.693 -11.438 1.00 75.31 97 GLN A O 1
ATOM 792 N N . LEU A 1 98 ? -0.568 -3.588 -13.289 1.00 69.62 98 LEU A N 1
ATOM 793 C CA . LEU A 1 98 ? -0.886 -2.285 -13.893 1.00 69.62 98 LEU A CA 1
ATOM 794 C C . LEU A 1 98 ? -2.027 -1.580 -13.146 1.00 69.62 98 LEU A C 1
ATOM 796 O O . LEU A 1 98 ? -1.921 -0.405 -12.819 1.00 69.62 98 LEU A O 1
ATOM 800 N N . VAL A 1 99 ? -3.078 -2.332 -12.808 1.00 73.06 99 VAL A N 1
ATOM 801 C CA . VAL A 1 99 ? -4.222 -1.844 -12.022 1.00 73.06 99 VAL A CA 1
ATOM 802 C C . VAL A 1 99 ? -3.781 -1.443 -10.611 1.00 73.06 99 VAL A C 1
ATOM 804 O O . VAL A 1 99 ? -4.260 -0.451 -10.078 1.00 73.06 99 VAL A O 1
ATOM 807 N N . ALA A 1 100 ? -2.836 -2.182 -10.027 1.00 74.06 100 ALA A N 1
ATOM 808 C CA . ALA A 1 100 ? -2.240 -1.903 -8.728 1.00 74.06 100 ALA A CA 1
ATOM 809 C C . ALA A 1 100 ? -1.505 -0.565 -8.721 1.00 74.06 100 ALA A C 1
ATOM 811 O O . ALA A 1 100 ? -1.717 0.225 -7.811 1.00 74.06 100 ALA A O 1
ATOM 812 N N . VAL A 1 101 ? -0.700 -0.295 -9.757 1.00 72.88 101 VAL A N 1
ATOM 813 C CA . VAL A 1 101 ? -0.046 1.008 -9.919 1.00 72.88 101 VAL A CA 1
ATOM 814 C C . VAL A 1 101 ? -1.092 2.111 -9.993 1.00 72.88 101 VAL A C 1
ATOM 816 O O . VAL A 1 101 ? -0.985 3.074 -9.251 1.00 72.88 101 VAL A O 1
ATOM 819 N N . SER A 1 102 ? -2.127 1.967 -10.825 1.00 72.38 102 SER A N 1
ATOM 820 C CA . SER A 1 102 ? -3.197 2.969 -10.908 1.00 72.38 102 SER A CA 1
ATOM 821 C C . SER A 1 102 ? -3.932 3.165 -9.576 1.00 72.38 102 SER A C 1
ATOM 823 O O . SER A 1 102 ? -4.240 4.295 -9.219 1.00 72.38 102 SER A O 1
ATOM 825 N N . ALA A 1 103 ? -4.191 2.088 -8.829 1.00 75.25 103 ALA A N 1
ATOM 826 C CA . ALA A 1 103 ? -4.881 2.134 -7.538 1.00 75.25 103 ALA A CA 1
ATOM 827 C C . ALA A 1 103 ? -4.026 2.719 -6.402 1.00 75.25 103 ALA A C 1
ATOM 829 O O . ALA A 1 103 ? -4.581 3.250 -5.441 1.00 75.25 103 ALA A O 1
ATOM 830 N N . SER A 1 104 ? -2.698 2.619 -6.502 1.00 74.75 104 SER A N 1
ATOM 831 C CA . SER A 1 104 ? -1.758 3.171 -5.525 1.00 74.75 104 SER A CA 1
ATOM 832 C C . SER A 1 104 ? -1.364 4.621 -5.825 1.00 74.75 104 SER A C 1
ATOM 834 O O . SER A 1 104 ? -0.567 5.199 -5.096 1.00 74.75 104 SER A O 1
ATOM 836 N N . LEU A 1 105 ? -1.846 5.227 -6.914 1.00 76.81 105 LEU A N 1
ATOM 837 C CA . LEU A 1 105 ? -1.573 6.639 -7.174 1.00 76.81 105 LEU A CA 1
ATOM 838 C C . LEU A 1 105 ? -2.430 7.523 -6.257 1.00 76.81 105 LEU A C 1
ATOM 840 O O . LEU A 1 105 ? -3.632 7.275 -6.140 1.00 76.81 105 LEU A O 1
ATOM 844 N N . PRO A 1 106 ? -1.866 8.605 -5.686 1.00 70.81 106 PRO A N 1
ATOM 845 C CA . PRO A 1 106 ? -2.627 9.631 -4.976 1.00 70.81 106 PRO A CA 1
ATOM 846 C C . PRO A 1 106 ? -3.339 10.551 -5.984 1.00 70.81 106 PRO A C 1
ATOM 848 O O . PRO A 1 106 ? -3.152 11.764 -5.992 1.00 70.81 106 PRO A O 1
ATOM 851 N N . ALA A 1 107 ? -4.093 9.961 -6.909 1.00 71.00 107 ALA A N 1
ATOM 852 C CA . ALA A 1 107 ? -4.862 10.666 -7.921 1.00 71.00 107 ALA A CA 1
ATOM 853 C C . ALA A 1 107 ? -6.359 10.539 -7.594 1.00 71.00 107 ALA A C 1
ATOM 855 O O . ALA A 1 107 ? -6.806 9.437 -7.255 1.00 71.00 107 ALA A O 1
ATOM 856 N N . PRO A 1 108 ? -7.151 11.622 -7.713 1.00 63.00 108 PRO A N 1
ATOM 857 C CA . PRO A 1 108 ? -8.599 11.535 -7.595 1.00 63.00 108 PRO A CA 1
ATOM 858 C C . PRO A 1 108 ? -9.138 10.540 -8.627 1.00 63.00 108 PRO A C 1
ATOM 860 O O . PRO A 1 108 ? -8.941 10.707 -9.829 1.00 63.00 108 PRO A O 1
ATOM 863 N N . ALA A 1 109 ? -9.808 9.491 -8.161 1.00 63.81 109 ALA A N 1
ATOM 864 C CA . ALA A 1 109 ? -10.442 8.500 -9.016 1.00 63.81 109 ALA A CA 1
ATOM 865 C C . ALA A 1 109 ? -11.899 8.334 -8.587 1.00 63.81 109 ALA A C 1
ATOM 867 O O . ALA A 1 109 ? -12.176 8.107 -7.411 1.00 63.81 109 ALA A O 1
ATOM 868 N N . VAL A 1 110 ? -12.825 8.412 -9.550 1.00 60.88 110 VAL A N 1
ATOM 869 C CA . VAL A 1 110 ? -14.277 8.269 -9.319 1.00 60.88 110 VAL A CA 1
ATOM 870 C C . VAL A 1 110 ? -14.609 6.929 -8.647 1.00 60.88 110 VAL A C 1
ATOM 872 O O . VAL A 1 110 ? -15.545 6.837 -7.858 1.00 60.88 110 VAL A O 1
ATOM 875 N N . ARG A 1 111 ? -13.820 5.884 -8.926 1.00 62.41 111 ARG A N 1
ATOM 876 C CA . ARG A 1 111 ? -13.822 4.602 -8.210 1.00 62.41 111 ARG A CA 1
ATOM 877 C C . ARG A 1 111 ? -12.395 4.082 -8.114 1.00 62.41 111 ARG A C 1
ATOM 879 O O . ARG A 1 111 ? -11.653 4.169 -9.092 1.00 62.41 111 ARG A O 1
ATOM 886 N N . SER A 1 112 ? -12.019 3.513 -6.965 1.00 66.38 112 SER A N 1
ATOM 887 C CA . SER A 1 112 ? -10.728 2.825 -6.863 1.00 66.38 112 SER A CA 1
ATOM 888 C C . SER A 1 112 ? -10.739 1.618 -7.808 1.00 66.38 112 SER A C 1
ATOM 890 O O . SER A 1 112 ? -11.609 0.757 -7.664 1.00 66.38 112 SER A O 1
ATOM 892 N N .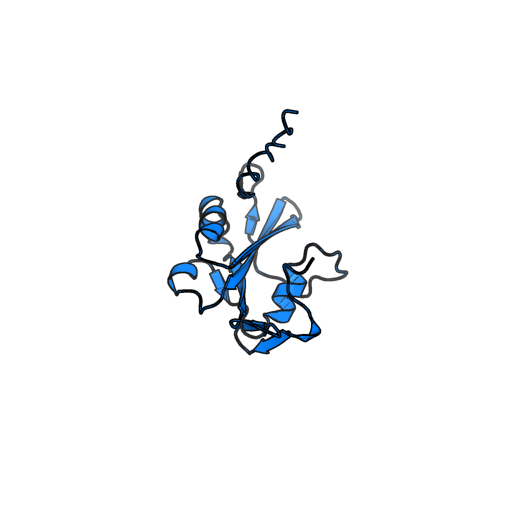 PRO A 1 113 ? -9.799 1.513 -8.762 1.00 68.94 113 PRO A N 1
ATOM 893 C CA . PRO A 1 113 ? -9.782 0.415 -9.727 1.00 68.94 113 PRO A CA 1
ATOM 894 C C . PRO A 1 113 ? -9.392 -0.928 -9.084 1.00 68.94 113 PRO A C 1
ATOM 896 O O . PRO A 1 113 ? -9.505 -1.982 -9.709 1.00 68.94 113 PRO A O 1
ATOM 899 N N . LEU A 1 114 ? -8.948 -0.897 -7.824 1.00 76.94 114 LEU A N 1
ATOM 900 C CA . LEU A 1 114 ? -8.673 -2.059 -6.996 1.00 76.94 114 LEU A CA 1
ATOM 901 C C . LEU A 1 114 ? -8.999 -1.727 -5.536 1.00 76.94 114 LEU A C 1
ATOM 903 O O . LEU A 1 114 ? -8.477 -0.759 -4.982 1.00 76.94 114 LEU A O 1
ATOM 907 N N . VAL A 1 115 ? -9.845 -2.545 -4.917 1.00 79.25 115 VAL A N 1
ATOM 908 C CA . VAL A 1 115 ? -10.026 -2.569 -3.462 1.00 79.25 115 VAL A CA 1
ATOM 909 C C . VAL A 1 115 ? -9.095 -3.646 -2.922 1.00 79.25 115 VAL A C 1
ATOM 911 O O . VAL A 1 115 ? -9.102 -4.770 -3.432 1.00 79.25 115 VAL A O 1
ATOM 914 N N . VAL A 1 116 ? -8.266 -3.295 -1.943 1.00 84.00 116 VAL A N 1
ATOM 915 C CA . VAL A 1 116 ? -7.462 -4.267 -1.194 1.00 84.00 116 VAL A CA 1
ATOM 916 C C . VAL A 1 116 ? -8.005 -4.361 0.226 1.00 84.00 116 VAL A C 1
ATOM 918 O O . VAL A 1 116 ? -8.592 -3.385 0.694 1.00 84.00 116 VAL A O 1
ATOM 921 N N . PRO A 1 117 ? -7.843 -5.510 0.897 1.00 88.94 117 PRO A N 1
ATOM 922 C CA . PRO A 1 117 ? -8.223 -5.638 2.295 1.00 88.94 117 PRO A CA 1
ATOM 923 C C . PRO A 1 117 ? -7.507 -4.599 3.164 1.00 88.94 117 PRO A C 1
ATOM 925 O O . PRO A 1 117 ? -6.311 -4.360 2.994 1.00 88.94 117 PRO A O 1
ATOM 928 N N . GLY A 1 118 ? -8.253 -4.007 4.088 1.00 90.69 118 GLY A N 1
ATOM 929 C CA . GLY A 1 118 ? -7.742 -3.164 5.161 1.00 90.69 118 GLY A CA 1
ATOM 930 C C . GLY A 1 118 ? -8.168 -3.704 6.523 1.00 90.69 118 GLY A C 1
ATOM 931 O O . GLY A 1 118 ? -8.867 -4.718 6.603 1.00 90.69 118 GLY A O 1
ATOM 932 N N . ARG A 1 119 ? -7.745 -3.028 7.588 1.00 94.31 119 ARG A N 1
ATOM 933 C CA . ARG A 1 119 ? -8.253 -3.242 8.950 1.00 94.31 119 ARG A CA 1
ATOM 934 C C . ARG A 1 119 ? -8.747 -1.930 9.534 1.00 94.31 119 ARG A C 1
ATOM 936 O O . ARG A 1 119 ? -8.356 -0.865 9.063 1.00 94.31 119 ARG A O 1
ATOM 943 N N . ASP A 1 120 ? -9.555 -2.013 10.579 1.00 93.88 120 ASP A N 1
ATOM 944 C CA . ASP A 1 120 ? -9.900 -0.834 11.360 1.00 93.88 120 ASP A CA 1
ATOM 945 C C . ASP A 1 120 ? -8.655 -0.308 12.092 1.00 93.88 120 ASP A C 1
ATOM 947 O O . ASP A 1 120 ? -7.852 -1.078 12.636 1.00 93.88 120 ASP A O 1
ATOM 951 N N . LEU A 1 121 ? -8.495 1.010 12.058 1.00 92.31 121 LEU A N 1
ATOM 952 C CA . LEU A 1 121 ? -7.574 1.788 12.870 1.00 92.31 121 LEU A CA 1
ATOM 953 C C . LEU A 1 121 ? -8.370 2.310 14.067 1.00 92.31 121 LEU A C 1
ATOM 955 O O . LEU A 1 121 ? -9.378 3.003 13.880 1.00 92.31 121 LEU A O 1
ATOM 959 N N . ARG A 1 122 ? -7.963 1.925 15.279 1.00 87.50 122 ARG A N 1
ATOM 960 C CA . ARG A 1 122 ? -8.672 2.322 16.506 1.00 87.50 122 ARG A CA 1
ATOM 961 C C . ARG A 1 122 ? -8.401 3.791 16.829 1.00 87.50 122 ARG A C 1
ATOM 963 O O . ARG A 1 122 ? -7.385 4.337 16.418 1.00 87.50 122 ARG A O 1
ATOM 970 N N . GLU A 1 123 ? -9.314 4.430 17.559 1.00 84.50 123 GLU A N 1
ATOM 971 C CA . GLU A 1 123 ? -9.186 5.854 17.914 1.00 84.50 123 GLU A CA 1
ATOM 972 C C . GLU A 1 123 ? -7.964 6.143 18.801 1.00 84.50 123 GLU A C 1
ATOM 974 O O . GLU A 1 123 ? -7.417 7.238 18.745 1.00 84.50 123 GLU A O 1
ATOM 979 N N . ASP A 1 124 ? -7.533 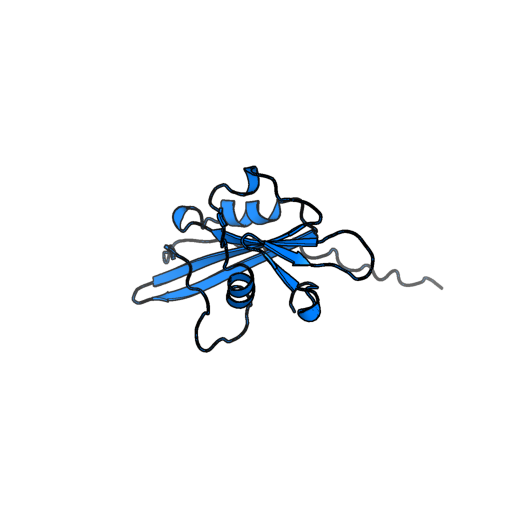5.160 19.590 1.00 87.38 124 ASP A N 1
ATOM 980 C CA . ASP A 1 124 ? -6.389 5.208 20.504 1.00 87.38 124 ASP A CA 1
ATOM 981 C C . ASP A 1 124 ? -5.102 4.607 19.911 1.00 87.38 124 ASP A C 1
ATOM 983 O O . ASP A 1 124 ? -4.106 4.446 20.615 1.00 87.38 124 ASP A O 1
ATOM 987 N N . GLU A 1 125 ? -5.115 4.240 18.628 1.00 89.12 125 GLU A N 1
ATOM 988 C CA . GLU A 1 125 ? -3.994 3.579 17.971 1.00 89.12 125 GLU A CA 1
ATOM 989 C C . GLU A 1 125 ? -3.150 4.545 17.131 1.00 89.12 125 GLU A C 1
ATOM 991 O O . GLU A 1 125 ? -3.608 5.093 16.127 1.00 89.12 125 GLU A O 1
ATOM 996 N N . ASP A 1 126 ? -1.864 4.639 17.471 1.00 89.31 126 ASP A N 1
ATOM 997 C CA . ASP A 1 126 ? -0.878 5.381 16.690 1.00 89.31 126 ASP A CA 1
ATOM 998 C C . ASP A 1 126 ? -0.199 4.484 15.640 1.00 89.31 126 ASP A C 1
ATOM 1000 O O . ASP A 1 126 ? 0.667 3.657 15.943 1.00 89.31 126 ASP A O 1
ATOM 1004 N N . LEU A 1 127 ? -0.561 4.684 14.369 1.00 91.31 127 LEU A N 1
ATOM 1005 C CA . LEU A 1 127 ? 0.108 4.061 13.225 1.00 91.31 127 LEU A CA 1
ATOM 1006 C C . LEU A 1 127 ? 1.142 5.022 12.622 1.00 91.31 127 LEU A C 1
ATOM 1008 O O . LEU A 1 127 ? 0.805 5.915 11.841 1.00 91.31 127 LEU A O 1
ATOM 1012 N N . ALA A 1 128 ? 2.413 4.822 12.959 1.00 91.38 128 ALA A N 1
ATOM 1013 C CA . ALA A 1 128 ? 3.511 5.622 12.437 1.00 91.38 128 ALA A CA 1
ATOM 1014 C C . ALA A 1 128 ? 3.895 5.165 11.022 1.00 91.38 128 ALA A C 1
ATOM 1016 O O . ALA A 1 128 ? 4.087 3.978 10.761 1.00 91.38 128 ALA A O 1
ATOM 1017 N N . VAL A 1 129 ? 4.030 6.129 10.108 1.00 87.69 129 VAL A N 1
ATOM 1018 C CA . VAL A 1 129 ? 4.500 5.893 8.739 1.00 87.69 129 VAL A CA 1
ATOM 1019 C C . VAL A 1 129 ? 5.786 6.686 8.542 1.00 87.69 129 VAL A C 1
ATOM 1021 O O . VAL A 1 129 ? 5.729 7.918 8.503 1.00 87.69 129 VAL A O 1
ATOM 1024 N N . PRO A 1 130 ? 6.944 6.024 8.414 1.00 81.31 130 PRO A N 1
ATOM 1025 C CA . PRO A 1 130 ? 8.189 6.729 8.192 1.00 81.31 130 PRO A CA 1
ATOM 1026 C C . PRO A 1 130 ? 8.153 7.395 6.819 1.00 81.31 130 PRO A C 1
ATOM 1028 O O . PRO A 1 130 ? 7.961 6.759 5.781 1.00 81.31 130 PRO A O 1
ATOM 1031 N N . LEU A 1 131 ? 8.319 8.711 6.829 1.00 71.62 131 LEU A N 1
ATOM 1032 C CA . LEU A 1 131 ? 8.669 9.504 5.662 1.00 71.62 131 LEU A CA 1
ATOM 1033 C C . LEU A 1 131 ? 10.194 9.618 5.736 1.00 71.62 131 LEU A C 1
ATOM 1035 O O . LEU A 1 131 ? 10.687 9.988 6.798 1.00 71.62 131 LEU A O 1
ATOM 1039 N N . SER A 1 132 ? 10.937 9.226 4.693 1.00 61.62 132 SER A N 1
ATOM 1040 C CA . SER A 1 132 ? 12.415 9.170 4.706 1.00 61.62 132 SER A CA 1
ATOM 1041 C C . SER A 1 132 ? 13.074 10.344 5.454 1.00 61.62 132 SER A C 1
ATOM 1043 O O . SER A 1 132 ? 12.530 11.453 5.415 1.00 61.62 132 SER A O 1
ATOM 1045 N N . PRO A 1 133 ? 14.271 10.167 6.056 1.00 54.03 133 PRO A N 1
ATOM 1046 C CA . PRO A 1 133 ? 15.008 11.303 6.597 1.00 54.03 133 PRO A CA 1
ATOM 1047 C C . PRO A 1 133 ? 15.149 12.366 5.504 1.00 54.03 133 PRO A C 1
ATOM 1049 O O . PRO A 1 133 ? 15.496 12.054 4.360 1.00 54.03 133 PRO A O 1
ATOM 1052 N N . ALA A 1 134 ? 14.809 13.610 5.848 1.00 43.25 134 ALA A N 1
ATOM 1053 C CA . ALA A 1 134 ? 14.916 14.739 4.936 1.00 43.25 134 ALA A CA 1
ATOM 1054 C C . ALA A 1 134 ? 16.318 14.751 4.295 1.00 43.25 134 ALA A C 1
ATOM 1056 O O . ALA A 1 134 ? 17.297 14.453 4.990 1.00 43.25 134 ALA A O 1
ATOM 1057 N N . PRO A 1 135 ? 16.450 15.082 2.995 1.00 47.75 135 PRO A N 1
ATOM 1058 C CA . PRO A 1 135 ? 17.769 15.260 2.407 1.00 47.75 135 PRO A CA 1
ATOM 1059 C C . PRO A 1 135 ? 18.552 16.265 3.268 1.00 47.75 135 PRO A C 1
ATOM 1061 O O . PRO A 1 135 ? 17.954 17.242 3.734 1.00 47.75 135 PRO A O 1
ATOM 1064 N N . PRO A 1 136 ? 19.859 16.047 3.509 1.00 47.72 136 PRO A N 1
ATOM 1065 C CA . PRO A 1 136 ? 20.655 17.006 4.261 1.00 47.72 136 PRO A CA 1
ATOM 1066 C C . PRO A 1 136 ? 20.507 18.391 3.614 1.00 47.72 136 PRO A C 1
ATOM 1068 O O . PRO A 1 136 ? 20.415 18.472 2.380 1.00 47.72 136 PRO A O 1
ATOM 1071 N N . PRO A 1 137 ? 20.441 19.477 4.410 1.00 47.47 137 PRO A N 1
ATOM 1072 C CA . PRO A 1 137 ? 20.307 20.820 3.866 1.00 47.47 137 PRO A CA 1
ATOM 1073 C C . PRO A 1 137 ? 21.399 21.030 2.819 1.00 47.47 137 PRO A C 1
ATOM 1075 O O . PRO A 1 137 ? 22.571 20.739 3.066 1.00 47.47 137 PRO A O 1
ATOM 1078 N N . ARG A 1 138 ? 21.010 21.491 1.625 1.00 47.03 138 ARG A N 1
ATOM 1079 C CA . ARG A 1 138 ? 21.976 21.862 0.590 1.00 47.03 138 ARG A CA 1
ATOM 1080 C C . ARG A 1 138 ? 22.834 22.981 1.163 1.00 47.03 138 ARG A C 1
ATOM 1082 O O . ARG A 1 138 ? 22.364 24.104 1.307 1.00 47.03 138 ARG A O 1
ATOM 1089 N N . VAL A 1 139 ? 24.074 22.663 1.514 1.00 55.62 139 VAL A N 1
ATOM 1090 C CA . VAL A 1 139 ? 25.076 23.676 1.825 1.00 55.62 139 VAL A CA 1
ATOM 1091 C C . VAL A 1 139 ? 25.384 24.366 0.503 1.00 55.62 139 VAL A C 1
ATOM 1093 O O . VAL A 1 139 ? 26.086 23.811 -0.342 1.00 55.62 139 VAL A O 1
ATOM 1096 N N . GLU A 1 140 ? 24.810 25.548 0.284 1.00 49.84 140 GLU A N 1
ATOM 1097 C CA . GLU A 1 140 ? 25.317 26.449 -0.743 1.00 49.84 140 GLU A CA 1
ATOM 1098 C C . GLU A 1 140 ? 26.729 26.841 -0.320 1.00 49.84 140 GLU A C 1
ATOM 1100 O O . GLU A 1 140 ? 26.936 27.622 0.611 1.00 49.84 140 GLU A O 1
ATOM 1105 N N . VAL A 1 141 ? 27.723 26.237 -0.971 1.00 55.50 141 VAL A N 1
ATOM 1106 C CA . VAL A 1 141 ? 29.107 26.686 -0.868 1.00 55.50 141 VAL A CA 1
ATOM 1107 C C . VAL A 1 141 ? 29.162 28.031 -1.577 1.00 55.50 141 VAL A C 1
ATOM 1109 O O . VAL A 1 141 ? 29.380 28.111 -2.784 1.00 55.50 141 VAL A O 1
ATOM 1112 N N . GLY A 1 142 ? 28.895 29.093 -0.817 1.00 50.22 142 GLY A N 1
ATOM 1113 C CA . GLY A 1 142 ? 29.165 30.456 -1.233 1.00 50.22 142 GLY A CA 1
ATOM 1114 C C . GLY A 1 142 ? 30.633 30.547 -1.626 1.00 50.22 142 GLY A C 1
ATOM 1115 O O . GLY A 1 142 ? 31.522 30.360 -0.792 1.00 50.22 142 GLY A O 1
ATOM 1116 N N . ALA A 1 143 ? 30.867 30.780 -2.916 1.00 52.97 143 ALA A N 1
ATOM 1117 C CA . ALA A 1 143 ? 32.173 31.102 -3.453 1.00 52.97 143 ALA A CA 1
ATOM 1118 C C . ALA A 1 143 ? 32.738 32.283 -2.656 1.00 52.97 143 ALA A C 1
ATOM 1120 O O . ALA A 1 143 ? 32.153 33.365 -2.625 1.00 52.97 143 ALA A O 1
ATOM 1121 N N . ARG A 1 144 ? 33.855 32.050 -1.966 1.00 47.31 144 ARG A N 1
ATOM 1122 C CA . ARG A 1 144 ? 34.667 33.134 -1.423 1.00 47.31 144 ARG A CA 1
ATOM 1123 C C . ARG A 1 144 ? 35.488 33.685 -2.583 1.00 47.31 144 ARG A C 1
ATOM 1125 O O . ARG A 1 144 ? 36.343 32.971 -3.104 1.00 47.31 144 ARG A O 1
ATOM 1132 N N . THR A 1 145 ? 35.147 34.897 -3.000 1.00 58.81 145 THR A N 1
ATOM 1133 C CA . THR A 1 145 ? 35.980 35.760 -3.844 1.00 58.81 145 THR A CA 1
ATOM 1134 C C . THR A 1 145 ? 37.144 36.311 -3.031 1.00 58.81 145 THR A C 1
ATOM 1136 O O . THR A 1 145 ? 36.935 36.568 -1.822 1.00 58.81 145 THR A O 1
#

Secondary structure (DSSP, 8-state):
--TT--GGGEEEETTEEEE--SSSPPEEEEEEEE-GGG-SHHHHHHTT-S--SEEEEEEEEEEETTEEEEEEEEEEEESSPPPSGGGTTEEE-TT-HHHHHHHTS-S--SS-S-----EEEPTT--------PPPPP--------

Foldseek 3Di:
DLVPDDPVQWDDDQFWTWGDDPDDFIKIKWKWKFAQVQLALVSLVVQPVWPAPDKDKAWDWDDDVPFIWIIIMIMGIHSDDTDPVSPVRIGGPGNCHVLRSVLRDPDDDPDRSDDDDTGTDDPPDDGDHDDPDDDPPPPPPPDDD

pLDDT: mean 74.49, std 15.42, range [43.25, 94.31]

Sequence (145 aa):
MLAGLQPEHIRPRRRRLKHKQPEGDKEFVTSFWVSPSDITSETLDQLWDSDTTATVVTVRLIPRRGGTEVSAWVRYHSSGRLRKEVWAGLNRLTGRQLVAVSASLPAPAVRSPLVVPGRDLREDEDLAVPLSPAPPPRVEVGART

Organism: NCBI:txid1858794